Protein AF-A0A392Q6B4-F1 (afdb_monomer)

Secondary structure (DSSP, 8-state):
---EEEEE--------S---HHHHTTS-PPBPPGGGGG-SS--EEEEEEEEE----TT-TT-S-TT--EEEEEEEEESSHHHHHHHHHT-TT--EEEEEEEEESSPPPHHHHHHHTT---TT--EEEEEEE--TT--GGGSTT-SEEEE-GGGG--SSS----SHHHHHH--

Sequence (172 aa):
TLNLLTVHVLRDDDDEDNVHFSKLANVPFPKLPKSILTCRTLVSLDLRGFGVKEFTFPSIGFGFPSLNVLKLNDIVFHEVRDFMLLLAGCPILEDLLAIDIYFHRKEDPLTIQEFKSLSLPKLISAVITECWCSCFPVKALSNLEYLSVDTSMLCEKDHKVHDVRFIWNIMH

pLDDT: mean 74.33, std 19.05, range [36.0, 97.25]

Solvent-accessible surface area (backbone atoms only — not comparable to full-atom values): 9828 Å² total; per-residue (Å²): 130,89,37,70,47,78,50,74,51,82,74,87,81,82,70,97,58,91,74,54,74,80,59,63,77,71,55,86,53,54,67,65,65,71,70,65,44,50,39,57,69,34,29,33,41,37,42,30,44,33,23,45,73,86,78,67,85,85,57,91,65,66,28,24,68,47,19,30,35,43,36,40,30,48,32,37,28,45,33,59,56,46,53,53,52,54,56,69,23,23,67,46,26,29,38,40,38,40,32,45,32,41,51,78,39,80,82,52,75,63,52,49,60,69,41,49,74,40,64,28,83,46,19,32,36,37,37,43,32,65,51,76,64,96,68,74,35,65,54,30,55,73,54,48,81,40,78,46,68,45,70,66,77,55,57,74,90,62,104,61,89,76,52,68,57,64,60,56,66,73,76,107

Radius of gyration: 16.21 Å; Cα contacts (8 Å, |Δi|>4): 310; chains: 1; bounding box: 49×40×40 Å

Mean predicted aligned error: 10.31 Å

Foldseek 3Di:
DAAEDADEDDDPPP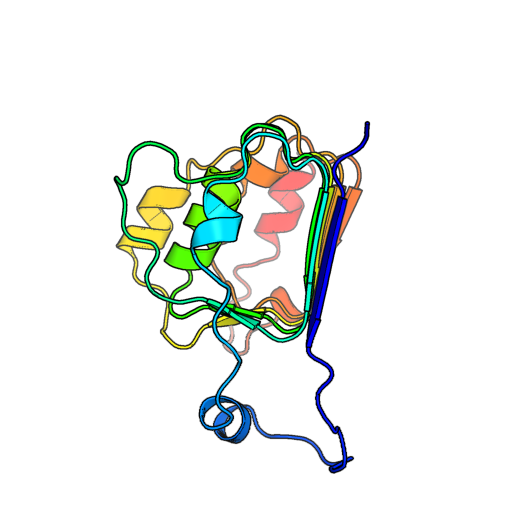DPDDDDPVNVLPPDFAADPQVVQQDARHAEYAYYRHEYEDPDPDDPRGAHANYQYYHYELYEYQAVLRVLSHLLRHQQHAEEHAYQYHYNDDHDVVSLVVCLCPANPNHAEYAHENHPDLRDHLNNLQNYPYYHYDVVSQDPDDDDSPPVVSVVVSVD

Organism: NCBI:txid97028

Structure (mmCIF, N/CA/C/O backbone):
data_AF-A0A392Q6B4-F1
#
_entry.id   AF-A0A392Q6B4-F1
#
loop_
_atom_site.group_PDB
_atom_site.id
_atom_site.type_symbol
_atom_site.label_atom_id
_atom_site.label_alt_id
_atom_site.label_comp_id
_atom_site.label_asym_id
_atom_site.label_entity_id
_atom_site.label_seq_id
_atom_site.pdbx_PDB_ins_code
_atom_site.Cartn_x
_atom_site.Cartn_y
_atom_site.Cartn_z
_atom_site.occupancy
_atom_site.B_iso_or_equiv
_atom_site.auth_seq_id
_atom_site.auth_comp_id
_atom_site.auth_asym_id
_atom_site.auth_atom_id
_atom_site.pdbx_PDB_model_num
ATOM 1 N N . THR A 1 1 ? -21.261 -8.668 7.274 1.00 46.00 1 THR A N 1
ATOM 2 C CA . THR A 1 1 ? -20.567 -9.600 6.365 1.00 46.00 1 THR A CA 1
ATOM 3 C C . THR A 1 1 ? -19.215 -8.998 6.058 1.00 46.00 1 THR A C 1
ATOM 5 O O . THR A 1 1 ? -19.189 -7.871 5.583 1.00 46.00 1 THR A O 1
ATOM 8 N N . LEU A 1 2 ? -18.115 -9.649 6.440 1.00 54.31 2 LEU A N 1
ATOM 9 C CA . LEU A 1 2 ? -16.766 -9.181 6.104 1.00 54.31 2 LEU A CA 1
ATOM 10 C C . LEU A 1 2 ? -16.571 -9.383 4.598 1.00 54.31 2 LEU A C 1
ATOM 12 O O . LEU A 1 2 ? -16.567 -10.518 4.131 1.00 54.31 2 LEU A O 1
ATOM 16 N N . ASN A 1 3 ? -16.490 -8.292 3.837 1.00 78.19 3 ASN A N 1
ATOM 17 C CA . ASN A 1 3 ? -16.226 -8.367 2.403 1.00 78.19 3 ASN A CA 1
ATOM 18 C C . ASN A 1 3 ? -14.712 -8.459 2.208 1.00 78.19 3 ASN A C 1
ATOM 20 O O . ASN A 1 3 ? -14.009 -7.447 2.267 1.00 78.19 3 ASN A O 1
ATOM 24 N N . LEU A 1 4 ? -14.235 -9.687 2.028 1.00 85.06 4 LEU A N 1
ATOM 25 C CA . LEU A 1 4 ? -12.860 -10.022 1.676 1.00 85.06 4 LEU A CA 1
ATOM 26 C C . LEU A 1 4 ? -12.796 -10.294 0.171 1.00 85.06 4 LEU A C 1
ATOM 28 O O . LEU A 1 4 ? -13.630 -11.035 -0.352 1.00 85.06 4 LEU A O 1
ATOM 32 N N . LEU A 1 5 ? -11.804 -9.721 -0.507 1.00 86.56 5 LEU A N 1
ATOM 33 C CA . LEU A 1 5 ? -11.483 -10.049 -1.890 1.00 86.56 5 LEU A CA 1
ATOM 34 C C . LEU A 1 5 ? -10.019 -10.462 -1.980 1.00 86.56 5 LEU A C 1
ATOM 36 O O . LEU A 1 5 ? -9.123 -9.686 -1.658 1.00 86.56 5 LEU A O 1
ATOM 40 N N . THR A 1 6 ? -9.806 -11.671 -2.477 1.00 85.12 6 THR A N 1
ATOM 41 C CA . THR A 1 6 ? -8.485 -12.238 -2.714 1.00 85.12 6 THR A CA 1
ATOM 42 C C . THR A 1 6 ? -8.375 -12.576 -4.191 1.00 85.12 6 THR A C 1
ATOM 44 O O . THR A 1 6 ? -9.205 -13.317 -4.720 1.00 85.12 6 THR A O 1
ATOM 47 N N . VAL A 1 7 ? -7.377 -12.011 -4.865 1.00 81.62 7 VAL A N 1
ATOM 48 C CA . VAL A 1 7 ? -7.117 -12.254 -6.282 1.00 81.62 7 VAL A CA 1
ATOM 49 C C . VAL A 1 7 ? -5.640 -12.578 -6.453 1.00 81.62 7 VAL A C 1
ATOM 51 O O . VAL A 1 7 ? -4.777 -11.721 -6.274 1.00 81.62 7 VAL A O 1
ATOM 54 N N . HIS A 1 8 ? -5.360 -13.820 -6.835 1.00 82.88 8 HIS A N 1
ATOM 55 C CA . HIS A 1 8 ? -4.012 -14.279 -7.142 1.00 82.88 8 HIS A CA 1
ATOM 56 C C . HIS A 1 8 ? -3.934 -14.675 -8.606 1.00 82.88 8 HIS A C 1
ATOM 58 O O . HIS A 1 8 ? -4.757 -15.452 -9.093 1.00 82.88 8 HIS A O 1
ATOM 64 N N . VAL A 1 9 ? -2.922 -14.161 -9.289 1.00 75.94 9 VAL A N 1
ATOM 65 C CA . VAL A 1 9 ? -2.501 -14.683 -10.583 1.00 75.94 9 VAL A CA 1
ATOM 66 C C . VAL A 1 9 ? -1.289 -15.552 -10.308 1.00 75.94 9 VAL A C 1
ATOM 68 O O . VAL A 1 9 ? -0.261 -15.060 -9.849 1.00 75.94 9 VAL A O 1
ATOM 71 N N . LEU A 1 10 ? -1.441 -16.855 -10.534 1.00 64.31 10 LEU A N 1
ATOM 72 C CA . LEU A 1 10 ? -0.323 -17.784 -10.489 1.00 64.31 10 LEU A CA 1
ATOM 73 C C . LEU A 1 10 ? 0.493 -17.583 -11.763 1.00 64.31 10 LEU A C 1
ATOM 75 O O . LEU A 1 10 ? -0.061 -17.594 -12.864 1.00 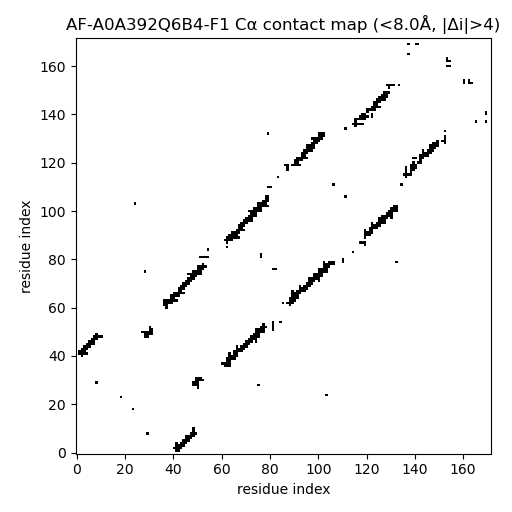64.31 10 LEU A O 1
ATOM 79 N N . ARG A 1 11 ? 1.792 -17.356 -11.601 1.00 59.12 11 ARG A N 1
ATOM 80 C CA . ARG A 1 11 ? 2.742 -17.512 -12.692 1.00 59.12 11 ARG A CA 1
ATOM 81 C C . ARG A 1 11 ? 3.062 -18.995 -12.800 1.00 59.12 11 ARG A C 1
ATOM 83 O O . ARG A 1 11 ? 3.282 -19.648 -11.782 1.00 59.12 11 ARG A O 1
ATOM 90 N N . ASP A 1 12 ? 3.034 -19.519 -14.019 1.00 51.56 12 ASP A N 1
ATOM 91 C CA . ASP A 1 12 ? 3.657 -20.806 -14.311 1.00 51.56 12 ASP A CA 1
ATOM 92 C C . ASP A 1 12 ? 5.171 -20.571 -14.218 1.00 51.56 12 ASP A C 1
ATOM 94 O O . ASP A 1 12 ? 5.819 -20.152 -15.178 1.00 51.56 12 ASP A O 1
ATOM 98 N N . ASP A 1 13 ? 5.702 -20.706 -13.004 1.00 50.97 13 ASP A N 1
ATOM 99 C CA . ASP A 1 13 ? 7.125 -20.578 -12.704 1.00 50.97 13 ASP A CA 1
ATOM 100 C C . ASP A 1 13 ? 7.839 -21.859 -13.164 1.00 50.97 13 ASP A C 1
ATOM 102 O O . ASP A 1 13 ? 8.136 -22.740 -12.362 1.00 50.97 13 ASP A O 1
ATOM 106 N N . ASP A 1 14 ? 8.080 -21.978 -14.472 1.00 44.34 14 ASP A N 1
ATOM 107 C CA . ASP A 1 14 ? 8.899 -23.055 -15.053 1.00 44.34 14 ASP A CA 1
ATOM 108 C C . ASP A 1 14 ? 10.392 -22.687 -15.180 1.00 44.34 14 ASP A C 1
ATOM 110 O O . ASP A 1 14 ? 11.181 -23.511 -15.630 1.00 44.34 14 ASP A O 1
ATOM 114 N N . ASP A 1 15 ? 10.826 -21.499 -14.746 1.00 43.22 15 ASP A N 1
ATOM 115 C CA . ASP A 1 15 ? 12.240 -21.106 -14.812 1.00 43.22 15 ASP A CA 1
ATOM 116 C C . ASP A 1 15 ? 12.790 -20.735 -13.425 1.00 43.22 15 ASP A C 1
ATOM 118 O O . ASP A 1 15 ? 12.775 -19.583 -12.982 1.00 43.22 15 ASP A O 1
ATOM 122 N N . GLU A 1 16 ? 13.323 -21.756 -12.756 1.00 46.31 16 GLU A N 1
ATOM 123 C CA . GLU A 1 16 ? 14.212 -21.684 -11.595 1.00 46.31 16 GLU A CA 1
ATOM 124 C C . GLU A 1 16 ? 15.572 -21.093 -12.015 1.00 46.31 16 GLU A C 1
ATOM 126 O O . GLU A 1 16 ? 16.583 -21.778 -12.024 1.00 46.31 16 GLU A O 1
ATOM 131 N N . ASP A 1 17 ? 15.620 -19.823 -12.425 1.00 41.12 17 ASP A N 1
ATOM 132 C CA . ASP A 1 17 ? 16.890 -19.154 -12.723 1.00 41.12 17 ASP A CA 1
ATOM 133 C C . ASP A 1 17 ? 16.781 -17.635 -12.570 1.00 41.12 17 ASP A C 1
ATOM 135 O O . ASP A 1 17 ? 16.141 -16.959 -13.373 1.00 41.12 17 ASP A O 1
ATOM 139 N N . ASN A 1 18 ? 17.458 -17.105 -11.540 1.00 42.03 18 ASN A N 1
ATOM 140 C CA . ASN A 1 18 ? 17.868 -15.706 -11.332 1.00 42.03 18 ASN A CA 1
ATOM 141 C C . ASN A 1 18 ? 17.451 -14.726 -12.451 1.00 42.03 18 ASN A C 1
ATOM 143 O O . ASN A 1 18 ? 18.252 -14.345 -13.317 1.00 42.03 18 ASN A O 1
ATOM 147 N N . VAL A 1 19 ? 16.191 -14.281 -12.435 1.00 43.50 19 VAL A N 1
ATOM 148 C CA . VAL A 1 19 ? 15.678 -13.375 -13.462 1.00 43.50 19 VAL A CA 1
ATOM 149 C C . VAL A 1 19 ? 16.160 -11.962 -13.153 1.00 43.50 19 VAL A C 1
ATOM 151 O O . VAL A 1 19 ? 15.595 -11.228 -12.350 1.00 43.50 19 VAL A O 1
ATOM 154 N N . HIS A 1 20 ? 17.234 -11.572 -13.834 1.00 45.19 20 HIS A N 1
ATOM 155 C CA . HIS A 1 20 ? 17.712 -10.196 -13.930 1.00 45.19 20 HIS A CA 1
ATOM 156 C C . HIS A 1 20 ? 16.523 -9.236 -14.171 1.00 45.19 20 HIS A C 1
ATOM 158 O O . HIS A 1 20 ? 15.769 -9.432 -15.125 1.00 45.19 20 HIS A O 1
ATOM 164 N N . PHE A 1 21 ? 16.381 -8.181 -13.356 1.00 46.88 21 PHE A N 1
ATOM 165 C CA . PHE A 1 21 ? 15.276 -7.193 -13.361 1.00 46.88 21 PHE A CA 1
ATOM 166 C C . PHE A 1 21 ? 14.838 -6.667 -14.744 1.00 46.88 21 PHE A C 1
ATOM 168 O O . PHE A 1 21 ? 13.696 -6.257 -14.936 1.00 46.88 21 PHE A O 1
ATOM 175 N N . SER A 1 22 ? 15.724 -6.703 -15.740 1.00 43.16 22 SER A N 1
ATOM 176 C CA . SER A 1 22 ? 15.439 -6.308 -17.122 1.00 43.16 22 SER A CA 1
ATOM 177 C C . SER A 1 22 ? 14.569 -7.300 -17.909 1.00 43.16 22 SER A C 1
ATOM 179 O O . SER A 1 22 ? 13.993 -6.909 -18.924 1.00 43.16 22 SER A O 1
ATOM 181 N N . LYS A 1 23 ? 14.446 -8.563 -17.473 1.00 42.47 23 LYS A N 1
ATOM 182 C CA . LYS A 1 23 ? 13.583 -9.576 -18.109 1.00 42.47 23 LYS A CA 1
ATOM 183 C C . LYS A 1 23 ? 12.131 -9.507 -17.622 1.00 42.47 23 LYS A C 1
ATOM 185 O O . LYS A 1 23 ? 11.231 -9.636 -18.449 1.00 42.47 23 LYS A O 1
ATOM 190 N N . LEU A 1 24 ? 11.889 -9.216 -16.339 1.00 49.19 24 LEU A N 1
ATOM 191 C CA . LEU A 1 24 ? 10.530 -9.051 -15.790 1.00 49.19 24 L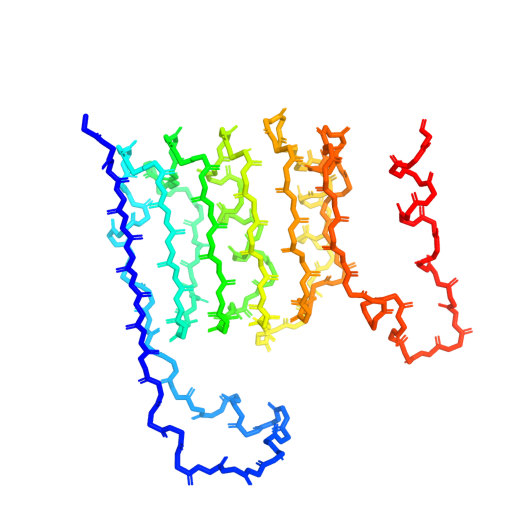EU A CA 1
ATOM 192 C C . LEU A 1 24 ? 9.791 -7.848 -16.394 1.00 49.19 24 LEU A C 1
ATOM 194 O O . LEU A 1 24 ? 8.573 -7.887 -16.541 1.00 49.19 24 LEU A O 1
ATOM 198 N N . ALA A 1 25 ? 10.521 -6.817 -16.833 1.00 47.69 25 ALA A N 1
ATOM 199 C CA . ALA A 1 25 ? 9.947 -5.654 -17.510 1.00 47.69 25 ALA A CA 1
ATOM 200 C C . ALA A 1 25 ? 9.230 -5.989 -18.838 1.00 47.69 25 ALA A C 1
ATOM 202 O O . ALA A 1 25 ? 8.438 -5.176 -19.312 1.00 47.69 25 ALA A O 1
ATOM 203 N N . ASN A 1 26 ? 9.492 -7.165 -19.426 1.00 48.75 26 ASN A N 1
ATOM 204 C CA . ASN A 1 26 ? 8.885 -7.617 -20.681 1.00 48.75 26 ASN A CA 1
ATOM 205 C C . ASN A 1 26 ? 7.812 -8.703 -20.500 1.00 48.75 26 ASN A C 1
ATOM 207 O O . ASN A 1 26 ? 7.174 -9.076 -21.485 1.00 48.75 26 ASN A O 1
ATOM 211 N N . VAL A 1 27 ? 7.590 -9.208 -19.281 1.00 56.84 27 VAL A N 1
ATOM 212 C CA . VAL A 1 27 ? 6.503 -10.159 -19.015 1.00 56.84 27 VAL A CA 1
ATOM 213 C C . VAL A 1 27 ? 5.225 -9.351 -18.778 1.00 56.84 27 VAL A C 1
ATOM 215 O O . VAL A 1 27 ? 5.173 -8.569 -17.827 1.00 56.84 27 VAL A O 1
ATOM 218 N N . PRO A 1 28 ? 4.188 -9.480 -19.625 1.00 64.94 28 PRO A N 1
ATOM 219 C CA . PRO A 1 28 ? 2.966 -8.713 -19.455 1.00 64.94 28 PRO A CA 1
ATOM 220 C C . PRO A 1 28 ? 2.234 -9.190 -18.200 1.00 64.94 28 PRO A C 1
ATOM 222 O O . PRO A 1 28 ? 1.588 -10.235 -18.202 1.00 64.94 28 PRO A O 1
ATOM 225 N N . PHE A 1 29 ? 2.316 -8.408 -17.125 1.00 71.62 29 PHE A N 1
ATOM 226 C CA . PHE A 1 29 ? 1.474 -8.628 -15.959 1.00 71.62 29 PHE A CA 1
ATOM 227 C C . PHE A 1 29 ? 0.005 -8.368 -16.325 1.00 71.62 29 PHE A C 1
ATOM 229 O O . PHE A 1 29 ? -0.296 -7.388 -17.027 1.00 71.62 29 PHE A O 1
ATOM 236 N N . PRO A 1 30 ? -0.936 -9.196 -15.841 1.00 81.75 30 PRO A N 1
ATOM 237 C CA . PRO A 1 30 ? -2.349 -8.901 -15.993 1.00 81.75 30 PRO A CA 1
ATOM 238 C C . PRO A 1 30 ? -2.666 -7.576 -15.306 1.00 81.75 30 PRO A C 1
ATOM 240 O O . PRO A 1 30 ? -2.167 -7.268 -14.223 1.00 81.75 30 PRO A O 1
ATOM 243 N N . LYS A 1 31 ? -3.500 -6.766 -15.956 1.00 82.75 31 LYS A N 1
ATOM 244 C CA . LYS A 1 31 ? -3.899 -5.469 -15.413 1.00 82.75 31 LYS A CA 1
ATOM 245 C C . LYS A 1 31 ? -4.941 -5.666 -14.326 1.00 82.75 31 LYS A C 1
ATOM 247 O O . LYS A 1 31 ? -5.938 -6.350 -14.559 1.00 82.75 31 LYS A O 1
ATOM 252 N N . LEU A 1 32 ? -4.754 -5.000 -13.190 1.00 80.75 32 LEU A N 1
ATOM 253 C CA . LEU A 1 32 ? -5.783 -4.946 -12.157 1.00 80.75 32 LEU A CA 1
ATOM 254 C C . LEU A 1 32 ? -7.070 -4.316 -12.735 1.00 80.75 32 LEU A C 1
ATOM 256 O O . LEU A 1 32 ? -7.019 -3.199 -13.268 1.00 80.75 32 LEU A O 1
ATOM 260 N N . PRO A 1 33 ? -8.234 -4.988 -12.649 1.00 79.00 33 PRO A N 1
ATOM 261 C CA . PRO A 1 33 ? -9.489 -4.416 -13.118 1.00 79.00 33 PRO A CA 1
ATOM 262 C C . PRO A 1 33 ? -9.831 -3.126 -12.368 1.00 79.00 33 PRO A C 1
ATOM 264 O O . PRO A 1 33 ? -9.995 -3.127 -11.147 1.00 79.00 33 PRO A O 1
ATOM 267 N N . LYS A 1 34 ? -10.013 -2.022 -13.107 1.00 77.81 34 LYS A N 1
ATOM 268 C CA . LYS A 1 34 ? -10.298 -0.709 -12.502 1.00 77.81 34 LYS A CA 1
ATOM 269 C C . LYS A 1 34 ? -11.597 -0.692 -11.678 1.00 77.81 34 LYS A C 1
ATOM 271 O O . LYS A 1 34 ? -11.733 0.122 -10.774 1.00 77.81 34 LYS A O 1
ATOM 276 N N . SER A 1 35 ? -12.537 -1.599 -11.955 1.00 77.81 35 SER A N 1
ATOM 277 C CA . SER A 1 35 ? -13.800 -1.724 -11.217 1.00 77.81 35 SER A CA 1
ATOM 278 C C . SER A 1 35 ? -13.606 -2.073 -9.739 1.00 77.81 35 SER A C 1
ATOM 280 O O . SER A 1 35 ? -14.380 -1.600 -8.907 1.00 77.81 35 SER A O 1
ATOM 282 N N . ILE A 1 36 ? -12.557 -2.831 -9.388 1.00 78.75 36 ILE A N 1
ATOM 283 C CA . ILE A 1 36 ? -12.259 -3.201 -7.994 1.00 78.75 36 ILE A CA 1
ATOM 284 C C . ILE A 1 36 ? -12.028 -1.941 -7.149 1.00 78.75 36 ILE A C 1
ATOM 286 O O . ILE A 1 36 ? -12.511 -1.856 -6.025 1.00 78.75 36 ILE A O 1
ATOM 290 N N . LEU A 1 37 ? -11.404 -0.919 -7.740 1.00 77.31 37 LEU A N 1
ATOM 291 C CA . LEU A 1 37 ? -11.029 0.355 -7.112 1.00 77.31 37 LEU A CA 1
ATOM 292 C C . LEU A 1 37 ? -12.219 1.266 -6.768 1.00 77.31 37 LEU A C 1
ATOM 294 O O . LEU A 1 37 ? -12.023 2.366 -6.255 1.00 77.31 37 LEU A O 1
ATOM 298 N N . THR A 1 38 ? -13.441 0.843 -7.099 1.00 79.25 38 THR A N 1
ATOM 299 C CA . THR A 1 38 ? -14.689 1.552 -6.769 1.00 79.25 38 THR A CA 1
ATOM 300 C C . THR A 1 38 ? -15.489 0.849 -5.669 1.00 79.25 38 THR A C 1
ATOM 302 O O . THR A 1 38 ? -16.557 1.322 -5.268 1.00 79.25 38 THR A O 1
ATOM 305 N N . CYS A 1 39 ? -14.993 -0.289 -5.168 1.00 83.88 39 CYS A N 1
ATOM 306 C CA . CYS A 1 39 ? -15.676 -1.076 -4.155 1.00 83.88 39 CYS A CA 1
ATOM 307 C C . CYS A 1 39 ? -15.603 -0.387 -2.787 1.00 83.88 39 CYS A C 1
ATOM 309 O O . CYS A 1 39 ? -14.570 -0.375 -2.119 1.00 83.88 39 CYS A O 1
ATOM 311 N N . ARG A 1 40 ? -16.735 0.166 -2.343 1.00 86.94 40 ARG A N 1
ATOM 312 C CA . ARG A 1 40 ? -16.814 0.923 -1.085 1.00 86.94 40 ARG A CA 1
ATOM 313 C C . ARG A 1 40 ? -16.982 0.072 0.160 1.00 86.94 40 ARG A C 1
ATOM 315 O O . ARG A 1 40 ? -16.777 0.580 1.249 1.00 86.94 40 ARG A O 1
ATOM 322 N N . THR A 1 41 ? -17.392 -1.180 0.008 1.00 90.44 41 THR A N 1
ATOM 323 C CA . THR A 1 41 ? -17.705 -2.068 1.132 1.00 90.44 41 THR A CA 1
ATOM 324 C C . THR A 1 41 ? -16.596 -3.071 1.412 1.00 90.44 41 THR A C 1
ATOM 326 O O . THR A 1 41 ? -16.758 -3.891 2.315 1.00 90.44 41 THR A O 1
ATOM 329 N N . LEU A 1 42 ? -15.522 -3.058 0.616 1.00 92.25 42 LEU A N 1
ATOM 330 C CA . LEU A 1 42 ? -14.399 -3.972 0.757 1.00 92.25 42 LEU A CA 1
ATOM 331 C C . LEU A 1 42 ? -13.625 -3.645 2.032 1.00 92.25 42 LEU A C 1
ATOM 333 O O . LEU A 1 42 ? -13.265 -2.490 2.242 1.00 92.25 42 LEU A O 1
ATOM 337 N N . VAL A 1 43 ? -13.395 -4.662 2.861 1.00 95.00 43 VAL A N 1
ATOM 338 C CA . VAL A 1 43 ? -12.710 -4.527 4.156 1.00 95.00 43 VAL A CA 1
ATOM 339 C C . VAL A 1 43 ? -11.278 -5.040 4.066 1.00 95.00 43 VAL A C 1
ATOM 341 O O . VAL A 1 43 ? -10.368 -4.422 4.606 1.00 95.00 43 VAL A O 1
ATOM 344 N N . SER A 1 44 ? -11.059 -6.113 3.306 1.00 95.19 44 SER A N 1
ATOM 345 C CA . SER A 1 44 ? -9.728 -6.670 3.087 1.00 95.19 44 SER A CA 1
ATOM 346 C C . SER A 1 44 ? -9.501 -7.004 1.615 1.00 95.19 44 SER A C 1
ATOM 348 O O . SER A 1 44 ? -10.388 -7.553 0.952 1.00 95.19 44 SER A O 1
ATOM 350 N N . LEU A 1 45 ? -8.321 -6.637 1.116 1.00 93.69 45 LEU A N 1
ATOM 351 C CA . LEU A 1 45 ? -7.886 -6.809 -0.264 1.00 93.69 45 LEU A CA 1
ATOM 352 C C . LEU A 1 45 ? -6.525 -7.498 -0.271 1.00 93.69 45 LEU A C 1
ATOM 354 O O . LEU A 1 45 ? -5.571 -6.979 0.304 1.00 93.69 45 LEU A O 1
ATOM 358 N N . ASP A 1 46 ? -6.452 -8.637 -0.948 1.00 94.25 46 ASP A N 1
ATOM 359 C CA . ASP A 1 46 ? -5.222 -9.392 -1.171 1.00 94.25 46 ASP A CA 1
ATOM 360 C C . ASP A 1 46 ? -4.997 -9.546 -2.678 1.00 94.25 46 ASP A C 1
ATOM 362 O O . ASP A 1 46 ? -5.821 -10.147 -3.376 1.00 94.25 46 ASP A O 1
ATOM 366 N N . LEU A 1 47 ? -3.932 -8.925 -3.184 1.00 90.88 47 LEU A N 1
ATOM 367 C CA . LEU A 1 47 ? -3.562 -8.919 -4.594 1.00 90.88 47 LEU A CA 1
ATOM 368 C C . LEU A 1 47 ? -2.179 -9.527 -4.783 1.00 90.88 47 LEU A C 1
ATOM 370 O O . LEU A 1 47 ? -1.215 -9.099 -4.143 1.00 90.88 47 LEU A O 1
ATOM 374 N N . ARG A 1 48 ? -2.077 -10.454 -5.743 1.00 91.25 48 ARG A N 1
ATOM 375 C CA . ARG A 1 48 ? -0.800 -11.046 -6.146 1.00 91.25 48 ARG A CA 1
ATOM 376 C C . ARG A 1 48 ? -0.615 -11.151 -7.654 1.00 91.25 48 ARG A C 1
ATOM 378 O O . ARG A 1 48 ? -1.510 -11.667 -8.326 1.00 91.25 48 ARG A O 1
ATOM 385 N N . GLY A 1 49 ? 0.546 -10.724 -8.152 1.00 88.00 49 GLY A N 1
ATOM 386 C CA . GLY A 1 49 ? 0.956 -10.933 -9.546 1.00 88.00 49 GLY A CA 1
ATOM 387 C C . GLY A 1 49 ? 0.271 -9.998 -10.547 1.00 88.00 49 GLY A C 1
ATOM 388 O O . GLY A 1 49 ? -0.099 -10.425 -11.642 1.00 88.00 49 GLY A O 1
ATOM 389 N N . PHE A 1 50 ? 0.052 -8.729 -10.184 1.00 85.38 50 PHE A N 1
ATOM 390 C CA . PHE A 1 50 ? -0.667 -7.758 -11.020 1.00 85.38 50 PHE A CA 1
ATOM 391 C C . PHE A 1 50 ? 0.185 -6.562 -11.437 1.00 85.38 50 PHE A C 1
ATOM 393 O O . PHE A 1 50 ? 0.993 -6.033 -10.678 1.00 85.38 50 PHE A O 1
ATOM 400 N N . GLY A 1 51 ? -0.099 -6.071 -12.642 1.00 85.00 51 GLY A N 1
ATOM 401 C CA . GLY A 1 51 ? 0.360 -4.784 -13.137 1.00 85.00 51 GLY A CA 1
ATOM 402 C C . GLY A 1 51 ? -0.689 -3.710 -12.864 1.00 85.00 51 GLY A C 1
ATOM 403 O O . GLY A 1 51 ? -1.878 -3.884 -13.159 1.00 85.00 51 GLY A O 1
ATOM 404 N N . VAL A 1 52 ? -0.251 -2.574 -12.339 1.00 79.06 52 VAL A N 1
ATOM 405 C CA . VAL A 1 52 ? -1.101 -1.438 -11.995 1.00 79.06 52 VAL A CA 1
ATOM 406 C C . VAL A 1 52 ? -0.635 -0.206 -12.768 1.00 79.06 52 VAL A C 1
ATOM 408 O O . VAL A 1 52 ? 0.526 0.191 -12.714 1.00 79.06 52 VAL A O 1
ATOM 411 N N . LYS A 1 53 ? -1.550 0.383 -13.542 1.00 73.81 53 LYS A N 1
ATOM 412 C CA . LYS A 1 53 ? -1.279 1.486 -14.471 1.00 73.81 53 LYS A CA 1
ATOM 413 C C . LYS A 1 53 ? -2.436 2.485 -14.458 1.00 73.81 53 LYS A C 1
ATOM 415 O O . LYS A 1 53 ? -3.595 2.068 -14.428 1.00 73.81 53 LYS A O 1
ATOM 420 N N . GLU A 1 54 ? -2.108 3.765 -14.657 1.00 64.44 54 GLU A N 1
ATOM 421 C CA . GLU A 1 54 ? -3.058 4.859 -14.921 1.00 64.44 54 GLU A CA 1
ATOM 422 C C . GLU A 1 54 ? -4.049 5.104 -13.769 1.00 64.44 54 GLU A C 1
ATOM 424 O O . GLU A 1 54 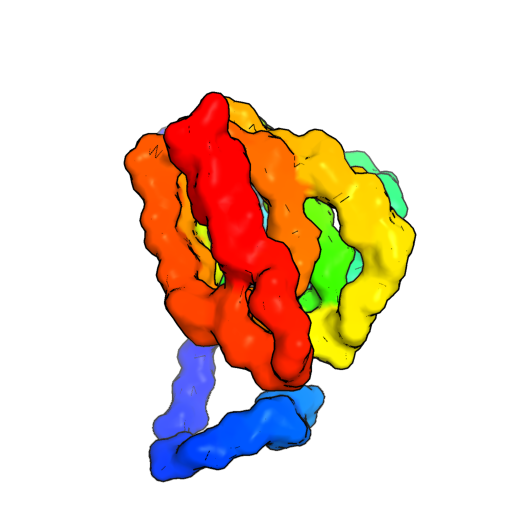? -5.270 5.112 -13.990 1.00 64.44 54 GLU A O 1
ATOM 429 N N . PHE A 1 55 ? -3.562 5.357 -12.550 1.00 65.62 55 PHE A N 1
ATOM 430 C CA . PHE A 1 55 ? -4.404 6.056 -11.581 1.00 65.62 55 PHE A CA 1
ATOM 431 C C . PHE A 1 55 ? -4.421 7.550 -11.911 1.00 65.62 55 PHE A C 1
ATOM 433 O O . PHE A 1 55 ? -3.483 8.292 -11.640 1.00 65.62 55 PHE A O 1
ATOM 440 N N . THR A 1 56 ? -5.512 8.020 -12.508 1.00 53.75 56 THR A N 1
ATOM 441 C CA . THR A 1 56 ? -5.751 9.451 -12.733 1.00 53.75 56 THR A CA 1
ATOM 442 C C . THR A 1 56 ? -6.827 9.962 -11.779 1.00 53.75 56 THR A C 1
ATOM 444 O O . THR A 1 56 ? -7.992 9.572 -11.888 1.00 53.75 56 THR A O 1
ATOM 447 N N . PHE A 1 57 ? -6.457 10.866 -10.866 1.00 48.25 57 PHE A N 1
ATOM 448 C CA . PHE A 1 57 ? -7.418 11.729 -10.168 1.00 48.25 57 PHE A CA 1
ATOM 449 C C . PHE A 1 57 ? -8.034 12.753 -11.149 1.00 48.25 57 PHE A C 1
ATOM 451 O O . PHE A 1 57 ? -7.337 13.172 -12.074 1.00 48.25 57 PHE A O 1
ATOM 458 N N . PRO A 1 58 ? -9.293 13.212 -10.964 1.00 50.50 58 PRO A N 1
ATOM 459 C CA . PRO A 1 58 ? -10.258 12.861 -9.930 1.00 50.50 58 PRO A CA 1
ATOM 460 C C . PRO A 1 58 ? -11.488 12.189 -10.566 1.00 50.50 58 PRO A C 1
ATOM 462 O O . PRO A 1 58 ? -12.433 12.861 -10.976 1.00 50.50 58 PRO A O 1
ATOM 465 N N . SER A 1 59 ? -11.525 10.860 -10.644 1.00 44.84 59 SER A N 1
ATOM 466 C CA . SER A 1 59 ? -12.827 10.206 -10.816 1.00 44.84 59 SER A CA 1
ATOM 467 C C . SER A 1 59 ? -13.470 10.076 -9.441 1.00 44.84 59 SER A C 1
ATOM 469 O O . SER A 1 59 ? -12.987 9.348 -8.577 1.00 44.84 59 SER A O 1
ATOM 471 N N . ILE A 1 60 ? -14.538 10.844 -9.225 1.00 46.69 60 ILE A N 1
ATOM 472 C CA . ILE A 1 60 ? -15.456 10.714 -8.090 1.00 46.69 60 ILE A CA 1
ATOM 473 C C . ILE A 1 60 ? -15.689 9.223 -7.791 1.00 46.69 60 ILE A C 1
ATOM 475 O O . ILE A 1 60 ? -16.161 8.482 -8.648 1.00 46.69 60 ILE A O 1
ATOM 479 N N . GLY A 1 61 ? -15.353 8.784 -6.573 1.00 57.62 61 GLY A N 1
ATOM 480 C CA . GLY A 1 61 ? -15.556 7.400 -6.125 1.00 57.62 61 GLY A CA 1
ATOM 481 C C . GLY A 1 61 ? -14.358 6.455 -6.234 1.00 57.62 61 GLY A C 1
ATOM 482 O O . GLY A 1 61 ? -14.549 5.260 -6.035 1.00 57.62 61 GLY A O 1
ATOM 483 N N . PHE A 1 62 ? -13.160 6.972 -6.505 1.00 69.25 62 PHE A N 1
ATOM 484 C CA . PHE A 1 62 ? -11.907 6.225 -6.398 1.00 69.25 62 PHE A CA 1
ATOM 485 C C . PHE A 1 62 ? -11.519 5.936 -4.935 1.00 69.25 62 PHE A C 1
ATOM 487 O O . PHE A 1 62 ? -11.595 6.831 -4.091 1.00 69.25 62 PHE A O 1
ATOM 494 N N . GLY A 1 63 ? -11.072 4.710 -4.657 1.00 79.69 63 GLY A N 1
ATOM 495 C CA . GLY A 1 63 ? -10.505 4.298 -3.372 1.00 79.69 63 GLY A CA 1
ATOM 496 C C . GLY A 1 63 ? -11.343 3.256 -2.633 1.00 79.69 63 GLY A C 1
ATOM 497 O O . GLY A 1 63 ? -12.437 2.876 -3.052 1.00 79.69 63 GLY A O 1
ATOM 498 N N . PHE A 1 64 ? -10.821 2.814 -1.494 1.00 89.69 64 PHE A N 1
ATOM 499 C CA . PHE A 1 64 ? -11.412 1.793 -0.645 1.00 89.69 64 PHE A CA 1
ATOM 500 C C . PHE A 1 64 ? -11.714 2.361 0.753 1.00 89.69 64 PHE A C 1
ATOM 502 O O . PHE A 1 64 ? -10.973 2.131 1.710 1.00 89.69 64 PHE A O 1
ATOM 509 N N . PRO A 1 65 ? -12.815 3.120 0.911 1.00 90.38 65 PRO A N 1
ATOM 510 C CA . PRO A 1 65 ? -13.119 3.839 2.151 1.00 90.38 65 PRO A CA 1
ATOM 511 C C . PRO A 1 65 ? -13.362 2.936 3.368 1.00 90.38 65 PRO A C 1
ATOM 513 O O . PRO A 1 65 ? -13.307 3.426 4.493 1.00 90.38 65 PRO A O 1
ATOM 516 N N . SER A 1 66 ? -13.658 1.650 3.160 1.00 92.44 66 SER A N 1
ATOM 517 C CA . SER A 1 66 ? -13.862 0.665 4.230 1.00 92.44 66 SER A CA 1
ATOM 518 C C . SER A 1 66 ? -12.711 -0.331 4.387 1.00 92.44 66 SER A C 1
ATOM 520 O O . SER A 1 66 ? -12.826 -1.235 5.211 1.00 92.44 66 SER A O 1
ATOM 522 N N . LEU A 1 67 ? -11.622 -0.177 3.628 1.00 94.88 67 LEU A N 1
ATOM 523 C CA . LEU A 1 67 ? -10.516 -1.127 3.644 1.00 94.88 67 LEU A CA 1
ATOM 524 C C . LEU A 1 67 ? -9.608 -0.877 4.837 1.00 94.88 67 LEU A C 1
ATOM 526 O O . LEU A 1 67 ? -9.013 0.195 4.943 1.00 94.88 67 LEU A O 1
ATOM 530 N N . ASN A 1 68 ? -9.491 -1.882 5.699 1.00 96.00 68 ASN A N 1
ATOM 531 C CA . ASN A 1 68 ? -8.576 -1.865 6.830 1.00 96.00 68 ASN A CA 1
ATOM 532 C C . ASN A 1 68 ? -7.377 -2.807 6.644 1.00 96.00 68 ASN A C 1
ATOM 534 O O . ASN A 1 68 ? -6.355 -2.586 7.279 1.00 96.00 68 ASN A O 1
ATOM 538 N N . VAL A 1 69 ? -7.442 -3.782 5.730 1.00 97.12 69 VAL A N 1
ATOM 539 C CA . VAL A 1 69 ? -6.307 -4.666 5.415 1.00 97.12 69 VAL A CA 1
ATOM 540 C C . VAL A 1 69 ? -5.985 -4.616 3.924 1.00 97.12 69 VAL A C 1
ATOM 542 O O . VAL A 1 69 ? -6.830 -4.959 3.093 1.00 97.12 69 VAL A O 1
ATOM 545 N N . LEU A 1 70 ? -4.744 -4.264 3.589 1.00 96.25 70 LEU A N 1
ATOM 546 C CA . LEU A 1 70 ? -4.222 -4.270 2.222 1.00 96.25 70 LEU A CA 1
ATOM 547 C C . LEU A 1 70 ? -2.985 -5.163 2.136 1.00 96.25 70 LEU A C 1
ATOM 549 O O . LEU A 1 70 ? -1.977 -4.900 2.789 1.00 96.25 70 LEU A O 1
ATOM 553 N N . LYS A 1 71 ? -3.056 -6.194 1.294 1.00 96.06 71 LYS A N 1
ATOM 554 C CA . LYS A 1 71 ? -1.940 -7.088 0.993 1.00 96.06 71 LYS A CA 1
ATOM 555 C C . LYS A 1 71 ? -1.605 -7.030 -0.489 1.00 96.06 71 LYS A C 1
ATOM 557 O O . LYS A 1 71 ? -2.471 -7.234 -1.338 1.00 96.06 71 LYS A O 1
ATOM 562 N N . LEU A 1 72 ? -0.346 -6.736 -0.773 1.00 94.19 72 LEU A N 1
ATOM 563 C CA . LEU A 1 72 ? 0.231 -6.611 -2.100 1.00 94.19 72 LEU A CA 1
ATOM 564 C C . LEU A 1 72 ? 1.473 -7.501 -2.158 1.00 94.19 72 LEU A C 1
ATOM 566 O O . LEU A 1 72 ? 2.365 -7.367 -1.320 1.00 94.19 72 LEU A O 1
ATOM 570 N N . ASN A 1 73 ? 1.518 -8.403 -3.133 1.00 92.56 73 ASN A N 1
ATOM 571 C CA . ASN A 1 73 ? 2.651 -9.291 -3.377 1.00 92.56 73 ASN A CA 1
ATOM 572 C C . ASN A 1 73 ? 2.938 -9.381 -4.886 1.00 92.56 73 ASN A C 1
ATOM 574 O O . ASN A 1 73 ? 2.006 -9.590 -5.660 1.00 92.56 73 ASN A O 1
ATOM 578 N N . ASP A 1 74 ? 4.190 -9.224 -5.314 1.00 89.50 74 ASP A N 1
ATOM 579 C CA . ASP A 1 74 ? 4.580 -9.256 -6.738 1.00 89.50 74 ASP A CA 1
ATOM 580 C C . ASP A 1 74 ? 3.710 -8.302 -7.579 1.00 89.50 74 ASP A C 1
ATOM 582 O O . ASP A 1 74 ? 2.968 -8.697 -8.488 1.00 89.50 74 ASP A O 1
ATOM 586 N N . ILE A 1 75 ? 3.713 -7.024 -7.188 1.00 88.06 75 ILE A N 1
ATOM 587 C CA . ILE A 1 75 ? 2.918 -5.979 -7.840 1.00 88.06 75 ILE A CA 1
ATOM 588 C C . ILE A 1 75 ? 3.842 -5.013 -8.564 1.00 88.06 75 ILE A C 1
ATOM 590 O O . ILE A 1 75 ? 4.771 -4.453 -7.983 1.00 88.06 75 ILE A O 1
ATOM 594 N N . VAL A 1 76 ? 3.528 -4.749 -9.831 1.00 88.25 76 VAL A N 1
ATOM 595 C CA . VAL A 1 76 ? 4.265 -3.782 -10.647 1.00 88.25 76 VAL A CA 1
ATOM 596 C C . VAL A 1 76 ? 3.418 -2.548 -10.885 1.00 88.25 76 VAL A C 1
ATOM 598 O O . VAL A 1 76 ? 2.441 -2.580 -11.634 1.00 88.25 76 VAL A O 1
ATOM 601 N N . PHE A 1 77 ? 3.815 -1.438 -10.280 1.00 86.75 77 PHE A N 1
ATOM 602 C CA . PHE A 1 77 ? 3.236 -0.129 -10.541 1.00 86.75 77 PHE A CA 1
ATOM 603 C C . PHE A 1 77 ? 3.934 0.546 -11.725 1.00 86.75 77 PHE A C 1
ATOM 605 O O . PHE A 1 77 ? 5.127 0.357 -11.984 1.00 86.75 77 PHE A O 1
ATOM 612 N N . HIS A 1 78 ? 3.196 1.367 -12.469 1.00 84.69 78 HIS A N 1
ATOM 613 C CA . HIS A 1 78 ? 3.801 2.159 -13.532 1.00 84.69 78 HIS A CA 1
ATOM 614 C C . HIS A 1 78 ? 4.708 3.253 -12.953 1.00 84.69 78 HIS A C 1
ATOM 616 O O . HIS A 1 78 ? 5.843 3.407 -13.407 1.00 84.69 78 HIS A O 1
ATOM 622 N N . GLU A 1 79 ? 4.228 3.962 -11.930 1.00 84.38 79 GLU A N 1
ATOM 623 C CA . GLU A 1 79 ? 4.941 5.028 -11.217 1.00 84.38 79 GLU A CA 1
ATOM 624 C C . GLU A 1 79 ? 4.757 4.888 -9.698 1.00 84.38 79 GLU A C 1
ATOM 626 O O . GLU A 1 79 ? 3.743 4.365 -9.240 1.00 84.38 79 GLU A O 1
ATOM 631 N N . VAL A 1 80 ? 5.687 5.416 -8.889 1.00 84.38 80 VAL A N 1
ATOM 632 C CA . VAL A 1 80 ? 5.510 5.471 -7.418 1.00 84.38 80 VAL A CA 1
ATOM 633 C C . VAL A 1 80 ? 4.232 6.214 -7.033 1.00 84.38 80 VAL A C 1
ATOM 635 O O . VAL A 1 80 ? 3.553 5.852 -6.071 1.00 84.38 80 VAL A O 1
ATOM 638 N N . ARG A 1 81 ? 3.840 7.195 -7.847 1.00 85.12 81 ARG A N 1
ATOM 639 C CA . ARG A 1 81 ? 2.576 7.909 -7.703 1.00 85.12 81 ARG A CA 1
ATOM 640 C C . ARG A 1 81 ? 1.379 6.968 -7.648 1.00 85.12 81 ARG A C 1
ATOM 642 O O . ARG A 1 81 ? 0.508 7.154 -6.808 1.00 85.12 81 ARG A O 1
ATOM 649 N N . ASP A 1 82 ? 1.345 5.945 -8.497 1.00 85.75 82 ASP A N 1
ATOM 650 C CA . ASP A 1 82 ? 0.237 4.995 -8.545 1.00 85.75 82 ASP A CA 1
ATOM 651 C C . ASP A 1 82 ? 0.067 4.253 -7.206 1.00 85.75 82 ASP A C 1
ATOM 653 O O . ASP A 1 82 ? -1.051 4.089 -6.713 1.00 85.75 82 ASP A O 1
ATOM 657 N N . PHE A 1 83 ? 1.180 3.864 -6.581 1.00 87.88 83 PHE A N 1
ATOM 658 C CA . PHE A 1 83 ? 1.185 3.232 -5.263 1.00 87.88 83 PHE A CA 1
ATOM 659 C C . PHE A 1 83 ? 0.734 4.198 -4.159 1.00 87.88 83 PHE A C 1
ATOM 661 O O . PHE A 1 83 ? -0.117 3.851 -3.340 1.00 87.88 83 PHE A O 1
ATOM 668 N N . MET A 1 84 ? 1.220 5.441 -4.175 1.00 87.75 84 MET A N 1
ATOM 669 C CA . MET A 1 84 ? 0.816 6.447 -3.186 1.00 87.75 84 MET A CA 1
ATOM 670 C C . MET A 1 84 ? -0.672 6.796 -3.278 1.00 87.75 84 MET A C 1
ATOM 672 O O . MET A 1 84 ? -1.340 6.956 -2.256 1.00 87.75 84 MET A O 1
ATOM 676 N N . LEU A 1 85 ? -1.221 6.863 -4.493 1.00 86.88 85 LEU A N 1
ATOM 677 C CA . LEU A 1 85 ? -2.647 7.096 -4.712 1.00 86.88 85 LEU A CA 1
ATOM 678 C C . LEU A 1 85 ? -3.507 5.937 -4.201 1.00 86.88 85 LEU A C 1
ATOM 680 O O . LEU A 1 85 ? -4.577 6.180 -3.638 1.00 86.88 85 LEU A O 1
ATOM 684 N N . LEU A 1 86 ? -3.044 4.693 -4.354 1.00 89.12 86 LEU A N 1
ATOM 685 C CA . LEU A 1 86 ? -3.708 3.526 -3.775 1.00 89.12 86 LEU A CA 1
ATOM 686 C C . LEU A 1 86 ? -3.780 3.636 -2.244 1.00 89.12 86 LEU A C 1
ATOM 688 O O . LEU A 1 86 ? -4.860 3.472 -1.675 1.00 89.12 86 LEU A O 1
ATOM 692 N N . LEU A 1 87 ? -2.664 3.974 -1.589 1.00 90.56 87 LEU A N 1
ATOM 693 C CA . LEU A 1 87 ? -2.618 4.158 -0.134 1.00 90.56 87 LEU A CA 1
ATOM 694 C C . LEU A 1 87 ? -3.513 5.317 0.326 1.00 90.56 87 LEU A C 1
ATOM 696 O O . LEU A 1 87 ? -4.292 5.160 1.263 1.00 90.56 87 LEU A O 1
ATOM 700 N N . ALA A 1 88 ? -3.475 6.455 -0.372 1.00 89.00 88 ALA A N 1
ATOM 701 C CA . ALA A 1 88 ? -4.330 7.607 -0.082 1.00 89.00 88 ALA A CA 1
ATOM 702 C C . ALA A 1 88 ? -5.831 7.292 -0.226 1.00 89.00 88 ALA A C 1
ATOM 704 O O . ALA A 1 88 ? -6.666 7.903 0.442 1.00 89.00 88 ALA A O 1
ATOM 705 N N . GLY A 1 89 ? -6.179 6.317 -1.069 1.00 89.06 89 GLY A N 1
ATOM 706 C CA . GLY A 1 89 ? -7.536 5.801 -1.218 1.00 89.06 89 GLY A CA 1
ATOM 707 C C . GLY A 1 89 ? -8.021 4.919 -0.060 1.00 89.06 89 GLY A C 1
ATOM 708 O O . GLY A 1 89 ? -9.195 4.554 -0.064 1.00 89.06 89 GLY A O 1
ATOM 709 N N . CYS A 1 90 ? -7.169 4.584 0.916 1.00 92.38 90 CYS A N 1
ATOM 710 C CA . CYS A 1 90 ? -7.466 3.677 2.032 1.00 92.38 90 CYS A CA 1
ATOM 711 C C . CYS A 1 90 ? -7.397 4.418 3.389 1.00 92.38 90 CYS A C 1
ATOM 713 O O . CYS A 1 90 ? -6.504 4.167 4.197 1.00 92.38 90 CYS A O 1
ATOM 715 N N . PRO A 1 91 ? -8.326 5.349 3.684 1.00 91.88 91 PRO A N 1
ATOM 716 C CA . PRO A 1 91 ? -8.218 6.264 4.828 1.00 91.88 91 PRO A CA 1
ATOM 717 C C . PRO A 1 91 ? -8.327 5.595 6.207 1.00 91.88 91 PRO A C 1
ATOM 719 O O . PRO A 1 91 ? -8.011 6.227 7.215 1.00 91.88 91 PRO A O 1
ATOM 722 N N . ILE A 1 92 ? -8.813 4.353 6.274 1.00 94.75 92 ILE A N 1
ATOM 723 C CA . ILE A 1 92 ? -8.951 3.592 7.522 1.00 94.75 92 ILE A CA 1
ATOM 724 C C . ILE A 1 92 ? -8.030 2.369 7.575 1.00 94.75 92 ILE A C 1
ATOM 726 O O . ILE A 1 92 ? -8.285 1.478 8.377 1.00 94.75 92 ILE A O 1
ATOM 730 N N . LEU A 1 93 ? -7.002 2.323 6.721 1.00 96.31 93 LEU A N 1
ATOM 731 C CA . LEU A 1 93 ? -6.059 1.210 6.655 1.00 96.31 93 LEU A CA 1
ATOM 732 C C . LEU A 1 93 ? -5.390 0.983 8.017 1.00 96.31 93 LEU A C 1
ATOM 734 O O . LEU A 1 93 ? -4.831 1.922 8.578 1.00 96.31 93 LEU A O 1
ATOM 738 N N . GLU A 1 94 ? -5.462 -0.248 8.517 1.00 97.25 94 GLU A N 1
ATOM 739 C CA . GLU A 1 94 ? -4.906 -0.708 9.796 1.00 97.25 94 GLU A CA 1
ATOM 740 C C . GLU A 1 94 ? -3.674 -1.593 9.565 1.00 97.25 94 GLU A C 1
ATOM 742 O O . GLU A 1 94 ? -2.639 -1.373 10.194 1.00 97.25 94 GLU A O 1
ATOM 747 N N . ASP A 1 95 ? -3.748 -2.507 8.591 1.00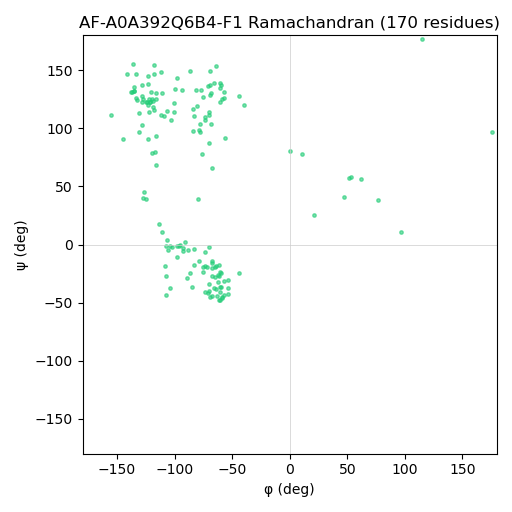 97.25 95 ASP A N 1
ATOM 748 C CA . ASP A 1 95 ? -2.677 -3.446 8.254 1.00 97.25 95 ASP A CA 1
ATOM 749 C C . ASP A 1 95 ? -2.234 -3.308 6.790 1.00 97.25 95 ASP A C 1
ATOM 751 O O . ASP A 1 95 ? -3.035 -3.466 5.859 1.00 97.25 95 ASP A O 1
ATOM 755 N N . LEU A 1 9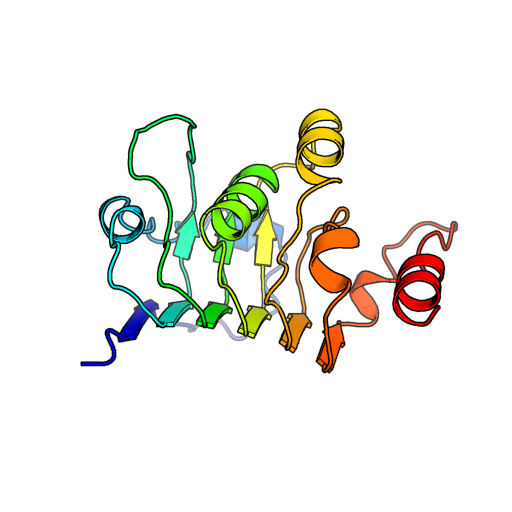6 ? -0.934 -3.083 6.583 1.00 96.00 96 LEU A N 1
ATOM 756 C CA . LEU A 1 96 ? -0.291 -3.054 5.270 1.00 96.00 96 LEU A CA 1
ATOM 757 C C . LEU A 1 96 ? 0.740 -4.181 5.135 1.00 96.00 96 LEU A C 1
ATOM 759 O O . LEU A 1 96 ? 1.696 -4.263 5.902 1.00 96.00 96 LEU A O 1
ATOM 763 N N . LEU A 1 97 ? 0.592 -5.003 4.100 1.00 95.38 97 LEU A N 1
ATOM 764 C CA . LEU A 1 97 ? 1.613 -5.940 3.635 1.00 95.38 97 LEU A CA 1
ATOM 765 C C . LEU A 1 97 ? 1.996 -5.558 2.204 1.00 95.38 97 LEU A C 1
ATOM 767 O O . LEU A 1 97 ? 1.156 -5.621 1.308 1.00 95.38 97 LEU A O 1
ATOM 771 N N . ALA A 1 98 ? 3.245 -5.160 1.994 1.00 92.75 98 ALA A N 1
ATOM 772 C CA . ALA A 1 98 ? 3.794 -4.786 0.698 1.00 92.75 98 ALA A CA 1
ATOM 773 C C . ALA A 1 98 ? 5.095 -5.564 0.464 1.00 92.75 98 ALA A C 1
ATOM 775 O O . ALA A 1 98 ? 6.123 -5.248 1.058 1.00 92.75 98 ALA A O 1
ATOM 776 N N . ILE A 1 99 ? 5.020 -6.599 -0.372 1.00 90.25 99 ILE A N 1
ATOM 777 C CA . ILE A 1 99 ? 6.125 -7.513 -0.683 1.00 90.25 99 ILE A CA 1
ATOM 778 C C . ILE A 1 99 ? 6.352 -7.505 -2.197 1.00 90.25 99 ILE A C 1
ATOM 780 O O . ILE A 1 99 ? 5.377 -7.528 -2.949 1.00 90.25 99 ILE A O 1
ATOM 784 N N . ASP A 1 100 ? 7.607 -7.491 -2.642 1.00 88.69 100 ASP A N 1
ATOM 785 C CA . ASP A 1 100 ? 7.994 -7.566 -4.060 1.00 88.69 100 ASP A CA 1
ATOM 786 C C . ASP A 1 100 ? 7.272 -6.500 -4.902 1.00 88.69 100 ASP A C 1
ATOM 788 O O . ASP A 1 100 ? 6.499 -6.788 -5.822 1.00 88.69 100 ASP A O 1
ATOM 792 N N . ILE A 1 101 ? 7.460 -5.232 -4.522 1.00 86.81 101 ILE A N 1
ATOM 793 C CA . ILE A 1 101 ? 6.816 -4.094 -5.184 1.00 86.81 101 ILE A CA 1
ATOM 794 C C . ILE A 1 101 ? 7.807 -3.422 -6.127 1.00 86.81 101 ILE A C 1
ATOM 796 O O . ILE A 1 101 ? 8.838 -2.901 -5.694 1.00 86.81 101 ILE A O 1
ATOM 800 N N . TYR A 1 102 ? 7.450 -3.360 -7.409 1.00 85.69 102 TYR A N 1
ATOM 801 C CA . TYR A 1 102 ? 8.293 -2.801 -8.464 1.00 85.69 102 TYR A CA 1
ATOM 802 C C . TYR A 1 102 ? 7.656 -1.589 -9.139 1.00 85.69 102 TYR A C 1
ATOM 804 O O . TYR A 1 102 ? 6.432 -1.466 -9.224 1.00 85.69 102 TYR A O 1
ATOM 812 N N . PHE A 1 103 ? 8.503 -0.724 -9.699 1.00 83.75 103 PHE A N 1
ATOM 813 C CA . PHE A 1 103 ? 8.089 0.478 -10.419 1.00 83.75 103 PHE A CA 1
ATOM 814 C C . PHE A 1 103 ? 8.752 0.531 -11.796 1.00 83.75 103 PHE A C 1
ATOM 816 O O . PHE A 1 103 ? 9.972 0.419 -11.914 1.00 83.75 103 PHE A O 1
ATOM 823 N N . HIS A 1 104 ? 7.964 0.715 -12.858 1.00 82.00 104 HIS A N 1
ATOM 824 C CA . HIS A 1 104 ? 8.510 0.827 -14.218 1.00 82.00 104 HIS A CA 1
ATOM 825 C C . HIS A 1 104 ? 9.279 2.129 -14.454 1.00 82.00 104 HIS A C 1
ATOM 827 O O . HIS A 1 104 ? 10.222 2.164 -15.248 1.00 82.00 104 HIS A O 1
ATOM 833 N N . ARG A 1 105 ? 8.838 3.220 -13.828 1.00 76.75 105 ARG A N 1
ATOM 834 C CA . ARG A 1 105 ? 9.435 4.546 -13.974 1.00 76.75 105 ARG A CA 1
ATOM 835 C C . ARG A 1 105 ? 10.104 4.979 -12.683 1.00 76.75 105 ARG A C 1
ATOM 837 O O . ARG A 1 105 ? 9.655 4.647 -11.591 1.00 76.75 105 ARG A O 1
ATOM 844 N N . LYS A 1 106 ? 11.167 5.767 -12.849 1.00 71.81 106 LYS A N 1
ATOM 845 C CA . LYS A 1 106 ? 11.830 6.443 -11.738 1.00 71.81 106 LYS A CA 1
ATOM 846 C C . LYS A 1 106 ? 10.892 7.454 -11.094 1.00 71.81 106 LYS A C 1
ATOM 848 O O . LYS A 1 106 ? 10.015 8.012 -11.750 1.00 71.81 106 LYS A O 1
ATOM 853 N N . GLU A 1 107 ? 11.152 7.702 -9.825 1.00 72.88 107 GLU A N 1
ATOM 854 C CA . GLU A 1 107 ? 10.467 8.713 -9.036 1.00 72.88 107 GLU A CA 1
ATOM 855 C C . GLU A 1 107 ? 10.668 10.101 -9.631 1.00 72.88 107 GLU A C 1
ATOM 857 O O . GLU A 1 107 ? 11.788 10.486 -9.983 1.00 72.88 107 GLU A O 1
ATOM 862 N N . ASP A 1 108 ? 9.587 10.868 -9.718 1.00 78.19 108 ASP A N 1
ATOM 863 C CA . ASP A 1 108 ? 9.666 12.284 -10.024 1.00 78.19 108 ASP A CA 1
ATOM 864 C C . ASP A 1 108 ? 9.594 13.114 -8.720 1.00 78.19 108 ASP A C 1
ATOM 866 O O . ASP A 1 108 ? 8.857 12.764 -7.791 1.00 78.19 108 ASP A O 1
ATOM 870 N N . PRO A 1 109 ? 10.334 14.235 -8.620 1.00 77.62 109 PRO A N 1
ATOM 871 C CA . PRO A 1 109 ? 10.353 15.054 -7.407 1.00 77.62 109 PRO A CA 1
ATOM 872 C C . PRO A 1 109 ? 8.989 15.619 -6.981 1.00 77.62 109 PRO A C 1
ATOM 874 O O . PRO A 1 109 ? 8.810 15.930 -5.802 1.00 77.62 109 PRO A O 1
ATOM 877 N N . LEU A 1 110 ? 8.036 15.774 -7.911 1.00 79.94 110 LEU A N 1
ATOM 878 C CA . LEU A 1 110 ? 6.710 16.312 -7.598 1.00 79.94 110 LEU A CA 1
ATOM 879 C C . LEU A 1 110 ? 5.882 15.279 -6.835 1.00 79.94 110 LEU A C 1
ATOM 881 O O . LEU A 1 110 ? 5.255 15.647 -5.847 1.00 79.94 110 LEU A O 1
ATOM 885 N N . THR A 1 111 ? 5.941 14.002 -7.223 1.00 76.00 111 THR A N 1
ATOM 886 C CA . THR A 1 111 ? 5.307 12.899 -6.482 1.00 76.00 111 THR A CA 1
ATOM 887 C C . THR A 1 111 ? 5.834 12.817 -5.049 1.00 76.00 111 THR A C 1
ATOM 889 O O . THR A 1 111 ? 5.047 12.761 -4.104 1.00 76.00 111 THR A O 1
ATOM 892 N N . ILE A 1 112 ? 7.156 12.903 -4.857 1.00 72.31 112 ILE A N 1
ATOM 893 C CA . ILE A 1 112 ? 7.769 12.906 -3.515 1.00 72.31 112 ILE A CA 1
ATOM 894 C C . ILE A 1 112 ? 7.192 14.046 -2.668 1.00 72.31 112 ILE A C 1
ATOM 896 O O . ILE A 1 112 ? 6.864 13.864 -1.495 1.00 72.31 112 ILE A O 1
ATOM 900 N N . GLN A 1 113 ? 7.054 15.235 -3.256 1.00 78.50 113 GLN A N 1
ATOM 901 C CA . GLN A 1 113 ? 6.521 16.400 -2.561 1.00 78.50 113 GLN A CA 1
ATOM 902 C C . GLN A 1 113 ? 5.014 16.289 -2.276 1.00 78.50 113 GLN A C 1
ATOM 904 O O . GLN A 1 113 ? 4.594 16.651 -1.176 1.00 78.50 113 GLN A O 1
ATOM 909 N N . GLU A 1 114 ? 4.223 15.792 -3.233 1.00 82.44 114 GLU A N 1
ATOM 910 C CA . GLU A 1 114 ? 2.764 15.618 -3.141 1.00 82.44 114 GLU A CA 1
ATOM 911 C C . GLU A 1 114 ? 2.399 14.696 -1.971 1.00 82.44 114 GLU A C 1
ATOM 913 O O . GLU A 1 114 ? 1.535 15.035 -1.161 1.00 82.44 114 GLU A O 1
ATOM 918 N N . PHE A 1 115 ? 3.114 13.577 -1.825 1.00 81.62 115 PHE A N 1
ATOM 919 C CA . PHE A 1 115 ? 2.792 12.561 -0.821 1.00 81.62 115 PHE A CA 1
ATOM 920 C C . PHE A 1 115 ? 3.613 12.649 0.457 1.00 81.62 115 PHE A C 1
ATOM 922 O O . PHE A 1 115 ? 3.314 11.930 1.403 1.00 81.62 115 PHE A O 1
ATOM 929 N N . LYS A 1 116 ? 4.563 13.585 0.583 1.00 81.06 116 LYS A N 1
ATOM 930 C CA . LYS A 1 116 ? 5.319 13.793 1.833 1.00 81.06 116 LYS A CA 1
ATOM 931 C C . LYS A 1 116 ? 4.419 14.007 3.059 1.00 81.06 116 LYS A C 1
ATOM 933 O O . LYS A 1 116 ? 4.810 13.709 4.188 1.00 81.06 116 LYS A O 1
ATOM 938 N N . SER A 1 117 ? 3.237 14.586 2.851 1.00 83.81 117 SER A N 1
ATOM 939 C CA . SER A 1 117 ? 2.246 14.850 3.895 1.00 83.81 117 SER A CA 1
ATOM 940 C C . SER A 1 117 ? 1.212 13.735 4.070 1.00 83.81 117 SER A C 1
ATOM 942 O O . SER A 1 117 ? 0.383 13.863 4.973 1.00 83.81 117 SER A O 1
ATOM 944 N N . LEU A 1 118 ? 1.256 12.674 3.251 1.00 86.19 118 LEU A N 1
ATOM 945 C CA . LEU A 1 118 ? 0.322 11.557 3.338 1.00 86.19 118 LEU A CA 1
ATOM 946 C C . LEU A 1 118 ? 0.374 10.956 4.743 1.00 86.19 118 LEU A C 1
ATOM 948 O O . LEU A 1 118 ? 1.443 10.693 5.292 1.00 86.19 118 LEU A O 1
ATOM 952 N N . SER A 1 119 ? -0.804 10.764 5.322 1.00 88.94 119 SER A N 1
ATOM 953 C CA . SER A 1 119 ? -0.980 10.196 6.649 1.00 88.94 119 SER A CA 1
ATOM 954 C C . SER A 1 119 ? -1.972 9.049 6.562 1.00 88.94 119 SER A C 1
ATOM 956 O O . SER A 1 119 ? -3.001 9.164 5.896 1.00 88.94 119 SER A O 1
ATOM 958 N N . LEU A 1 120 ? -1.647 7.957 7.248 1.00 91.88 120 LEU A N 1
ATOM 959 C CA . LEU A 1 120 ? -2.496 6.788 7.419 1.00 91.88 120 LEU A CA 1
ATOM 960 C C . LEU A 1 120 ? -2.782 6.665 8.920 1.00 91.88 120 LEU A C 1
ATOM 962 O O . LEU A 1 120 ? -2.107 5.924 9.627 1.00 91.88 120 LEU A O 1
ATOM 966 N N . PRO A 1 121 ? -3.735 7.452 9.451 1.00 92.31 121 PRO A N 1
ATOM 967 C CA . PRO A 1 121 ? -3.868 7.666 10.890 1.00 92.31 121 PRO A CA 1
ATOM 968 C C . PRO A 1 121 ? -4.304 6.418 11.666 1.00 92.31 121 PRO A C 1
ATOM 970 O O . PRO A 1 121 ? -4.223 6.415 12.890 1.00 92.31 121 PRO A O 1
ATOM 973 N N . LYS A 1 122 ? -4.792 5.383 10.980 1.00 95.38 122 LYS A N 1
ATOM 974 C CA . LYS A 1 122 ? -5.185 4.113 11.592 1.00 95.38 122 LYS A CA 1
ATOM 975 C C . LYS A 1 122 ? -4.177 2.990 11.374 1.00 95.38 122 LYS A C 1
ATOM 977 O O . LYS A 1 122 ? -4.417 1.902 11.876 1.00 95.38 122 LYS A O 1
ATOM 982 N N . LEU A 1 123 ? -3.085 3.243 10.653 1.00 95.44 123 LEU A N 1
ATOM 983 C CA . LEU A 1 123 ? -2.120 2.205 10.329 1.00 95.44 123 LEU A CA 1
ATOM 984 C C . LEU A 1 123 ? -1.368 1.804 11.599 1.00 95.44 123 LEU A C 1
ATOM 986 O O . LEU A 1 123 ? -0.632 2.615 12.158 1.00 95.44 123 LEU A O 1
ATOM 990 N N . ILE A 1 124 ? -1.569 0.560 12.030 1.00 95.69 124 ILE A N 1
ATOM 991 C CA . ILE A 1 124 ? -0.978 -0.023 13.242 1.00 95.69 124 ILE A CA 1
ATOM 992 C C . ILE A 1 124 ? 0.113 -1.041 12.913 1.00 95.69 124 ILE A C 1
ATOM 994 O O . ILE A 1 124 ? 1.043 -1.214 13.700 1.00 95.69 124 ILE A O 1
ATOM 998 N N . SER A 1 125 ? 0.035 -1.681 11.744 1.00 94.81 125 SER A N 1
ATOM 999 C CA . SER A 1 125 ? 0.981 -2.703 11.309 1.00 94.81 125 SER A CA 1
ATOM 1000 C C . SER A 1 125 ? 1.392 -2.487 9.860 1.00 94.81 125 SER A C 1
ATOM 1002 O O . SER A 1 125 ? 0.550 -2.308 8.975 1.00 94.81 125 SER A O 1
ATOM 1004 N N . ALA A 1 126 ? 2.697 -2.532 9.604 1.00 93.31 126 ALA A N 1
ATOM 1005 C CA . ALA A 1 126 ? 3.239 -2.514 8.257 1.00 93.31 126 ALA A CA 1
ATOM 1006 C C . ALA A 1 126 ? 4.391 -3.511 8.104 1.00 93.31 126 ALA A C 1
ATOM 1008 O O . ALA A 1 126 ? 5.341 -3.520 8.887 1.00 93.31 126 ALA A O 1
ATOM 1009 N N . VAL A 1 127 ? 4.327 -4.315 7.048 1.00 92.12 127 VAL A N 1
ATOM 1010 C CA . VAL A 1 127 ? 5.437 -5.136 6.557 1.00 92.12 127 VAL A CA 1
ATOM 1011 C C . VAL A 1 127 ? 5.750 -4.673 5.142 1.00 92.12 127 VAL A C 1
ATOM 1013 O O . VAL A 1 127 ? 4.886 -4.742 4.267 1.00 92.12 127 VAL A O 1
ATOM 1016 N N . ILE A 1 128 ? 6.965 -4.172 4.933 1.00 88.50 128 ILE A N 1
ATOM 1017 C CA . ILE A 1 128 ? 7.420 -3.602 3.664 1.00 88.50 128 ILE A CA 1
ATOM 1018 C C . ILE A 1 128 ? 8.778 -4.224 3.315 1.00 88.50 128 ILE A C 1
ATOM 1020 O O . ILE A 1 128 ? 9.819 -3.786 3.802 1.00 88.50 128 ILE A O 1
ATOM 1024 N N . THR A 1 129 ? 8.771 -5.259 2.481 1.00 86.44 129 THR A N 1
ATOM 1025 C CA . THR A 1 129 ? 9.973 -6.006 2.067 1.00 86.44 129 THR A CA 1
ATOM 1026 C C . THR A 1 129 ? 10.094 -5.982 0.551 1.00 86.44 129 THR A C 1
ATOM 1028 O O . THR A 1 129 ? 9.082 -5.972 -0.145 1.00 86.44 129 THR A O 1
ATOM 1031 N N . GLU A 1 130 ? 11.320 -5.922 0.030 1.00 83.25 130 GLU A N 1
ATOM 1032 C CA . GLU A 1 130 ? 11.567 -5.833 -1.421 1.00 83.25 130 GLU A CA 1
ATOM 1033 C C . GLU A 1 130 ? 10.696 -4.780 -2.160 1.00 83.25 130 GLU A C 1
ATOM 1035 O O . GLU A 1 130 ? 10.192 -5.010 -3.259 1.00 83.25 130 GLU A O 1
ATOM 1040 N N . CYS A 1 131 ? 10.491 -3.599 -1.561 1.00 82.19 131 CYS A N 1
ATOM 1041 C CA . CYS A 1 131 ? 9.671 -2.517 -2.120 1.00 82.19 131 CYS A CA 1
ATOM 1042 C C . CYS A 1 131 ? 10.529 -1.394 -2.723 1.00 82.19 131 CYS A C 1
ATOM 1044 O O . CYS A 1 131 ? 11.110 -0.588 -2.006 1.00 82.19 131 CYS A O 1
ATOM 1046 N N . TRP A 1 132 ? 10.589 -1.282 -4.048 1.00 78.19 132 TRP A N 1
ATOM 1047 C CA . TRP A 1 132 ? 11.551 -0.426 -4.762 1.00 78.19 132 TRP A CA 1
ATOM 1048 C C . TRP A 1 132 ? 11.1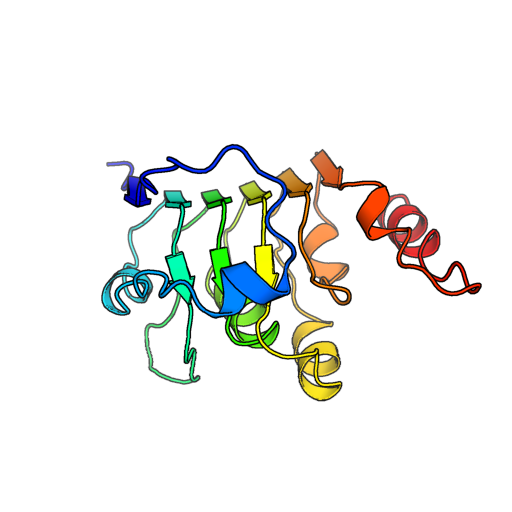51 1.067 -4.783 1.00 78.19 132 TRP A C 1
ATOM 1050 O O . TRP A 1 132 ? 11.280 1.746 -5.800 1.00 78.19 132 TRP A O 1
ATOM 1060 N N . CYS A 1 133 ? 10.616 1.567 -3.664 1.00 75.31 133 CYS A N 1
ATOM 1061 C CA . CYS A 1 133 ? 10.159 2.935 -3.433 1.00 75.31 133 CYS A CA 1
ATOM 1062 C C . CYS A 1 133 ? 11.079 3.624 -2.414 1.00 75.31 133 CYS A C 1
ATOM 1064 O O . CYS A 1 133 ? 11.030 3.326 -1.223 1.00 75.31 133 CYS A O 1
ATOM 1066 N N . SER A 1 134 ? 11.853 4.612 -2.854 1.00 71.25 134 SER A N 1
ATOM 1067 C CA . SER A 1 134 ? 12.790 5.381 -2.024 1.00 71.25 134 SER A CA 1
ATOM 1068 C C . SER A 1 134 ? 12.147 6.546 -1.251 1.00 71.25 134 SER A C 1
ATOM 1070 O O . SER A 1 134 ? 12.811 7.208 -0.454 1.00 71.25 134 SER A O 1
ATOM 1072 N N . CYS A 1 135 ? 10.848 6.809 -1.444 1.00 71.75 135 CYS A N 1
ATOM 1073 C CA . CYS A 1 135 ? 10.162 7.975 -0.871 1.00 71.75 135 CYS A CA 1
ATOM 1074 C C . CYS A 1 135 ? 8.875 7.664 -0.082 1.00 71.75 135 CYS A C 1
ATOM 1076 O O . CYS A 1 135 ? 7.902 8.421 -0.151 1.00 71.75 135 CYS A O 1
ATOM 1078 N N . PHE A 1 136 ? 8.852 6.586 0.711 1.00 77.06 136 PHE A N 1
ATOM 1079 C CA . PHE A 1 136 ? 7.671 6.268 1.526 1.00 77.06 136 PHE A CA 1
ATOM 1080 C C . PHE A 1 136 ? 7.324 7.410 2.515 1.00 77.06 136 PHE A C 1
ATOM 1082 O O . PHE A 1 136 ? 8.212 7.991 3.140 1.00 77.06 136 PHE A O 1
ATOM 1089 N N . PRO A 1 137 ? 6.047 7.787 2.694 1.00 78.88 137 PRO A N 1
ATOM 1090 C CA . PRO A 1 137 ? 5.691 8.911 3.555 1.00 78.88 137 PRO A CA 1
ATOM 1091 C C . PRO A 1 137 ? 5.837 8.579 5.043 1.00 78.88 137 PRO A C 1
ATOM 1093 O O . PRO A 1 137 ? 5.021 7.867 5.617 1.00 78.88 137 PRO A O 1
ATOM 1096 N N . VAL A 1 138 ? 6.831 9.176 5.708 1.00 79.00 138 VAL A N 1
ATOM 1097 C CA . VAL A 1 138 ? 7.100 8.981 7.152 1.00 79.00 138 VAL A CA 1
ATOM 1098 C C . VAL A 1 138 ? 5.866 9.250 8.021 1.00 79.00 138 VAL A C 1
ATOM 1100 O O . VAL A 1 138 ? 5.610 8.535 8.982 1.00 79.00 138 VAL A O 1
ATOM 1103 N N . LYS A 1 139 ? 5.052 10.255 7.670 1.00 82.50 139 LYS A N 1
ATOM 1104 C CA . LYS A 1 139 ? 3.812 10.575 8.400 1.00 82.50 139 LYS A CA 1
ATOM 1105 C C . LYS A 1 139 ? 2.748 9.480 8.325 1.00 82.50 139 LYS A C 1
ATOM 1107 O O . LYS A 1 139 ? 1.837 9.475 9.147 1.00 82.50 139 LYS A O 1
ATOM 1112 N N . ALA A 1 140 ? 2.830 8.581 7.351 1.00 84.31 140 ALA A N 1
ATOM 1113 C CA . ALA A 1 140 ? 1.955 7.422 7.286 1.00 84.31 140 ALA A CA 1
ATOM 1114 C C . ALA A 1 140 ? 2.342 6.344 8.310 1.00 84.31 140 ALA A C 1
ATOM 1116 O O . ALA A 1 140 ? 1.505 5.522 8.656 1.00 84.31 140 ALA A O 1
ATOM 1117 N N . LEU A 1 141 ? 3.578 6.377 8.816 1.00 83.38 141 LEU A N 1
ATOM 1118 C CA . LEU A 1 141 ? 4.133 5.399 9.751 1.00 83.38 141 LEU A CA 1
ATOM 1119 C C . LEU A 1 141 ? 4.026 5.846 11.221 1.00 83.38 141 LEU A C 1
ATOM 1121 O O . LEU A 1 141 ? 4.447 5.117 12.111 1.00 83.38 141 LEU A O 1
ATOM 1125 N N . SER A 1 142 ? 3.489 7.040 11.496 1.00 84.81 142 SER A N 1
ATOM 1126 C CA . SER A 1 142 ? 3.588 7.677 12.820 1.00 84.81 142 SER A CA 1
ATOM 1127 C C . SER A 1 142 ? 2.826 6.966 13.939 1.00 84.81 142 SER A C 1
ATOM 1129 O O . SER A 1 142 ? 3.105 7.219 15.104 1.00 84.81 142 SER A O 1
ATOM 1131 N N . ASN A 1 143 ? 1.844 6.131 13.592 1.00 87.06 143 ASN A N 1
ATOM 1132 C CA . ASN A 1 143 ? 0.971 5.448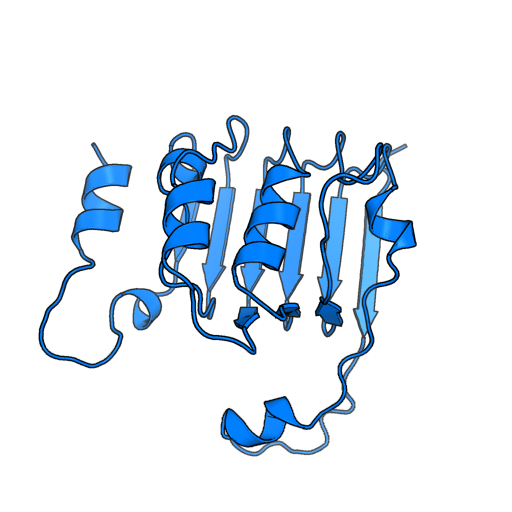 14.549 1.00 87.06 143 ASN A CA 1
ATOM 1133 C C . ASN A 1 143 ? 1.227 3.932 14.599 1.00 87.06 143 ASN A C 1
ATOM 1135 O O . ASN A 1 143 ? 0.434 3.205 15.190 1.00 87.06 143 ASN A O 1
ATOM 1139 N N . LEU A 1 144 ? 2.310 3.459 13.971 1.00 87.56 144 LEU A N 1
ATOM 1140 C CA . LEU A 1 144 ? 2.624 2.037 13.905 1.00 87.56 144 LEU A CA 1
ATOM 1141 C C . LEU A 1 144 ? 3.016 1.480 15.273 1.00 87.56 144 LEU A C 1
ATOM 1143 O O . LEU A 1 144 ? 3.921 1.985 15.934 1.00 87.56 144 LEU A O 1
ATOM 1147 N N . GLU A 1 145 ? 2.388 0.371 15.640 1.00 92.62 145 GLU A N 1
ATOM 1148 C CA . GLU A 1 145 ? 2.812 -0.485 16.747 1.00 92.62 145 GLU A CA 1
ATOM 1149 C C . GLU A 1 145 ? 3.801 -1.553 16.263 1.00 92.62 145 GLU A C 1
ATOM 1151 O O . GLU A 1 145 ? 4.676 -1.991 17.012 1.00 92.62 145 GLU A O 1
ATOM 1156 N N . TYR A 1 146 ? 3.683 -1.954 14.994 1.00 89.25 146 TYR A N 1
ATOM 1157 C CA . TYR A 1 146 ? 4.545 -2.940 14.362 1.00 89.25 146 TYR A CA 1
ATOM 1158 C C . TYR A 1 146 ? 5.020 -2.462 12.989 1.00 89.25 146 TYR A C 1
ATOM 1160 O O . TYR A 1 146 ? 4.224 -2.134 1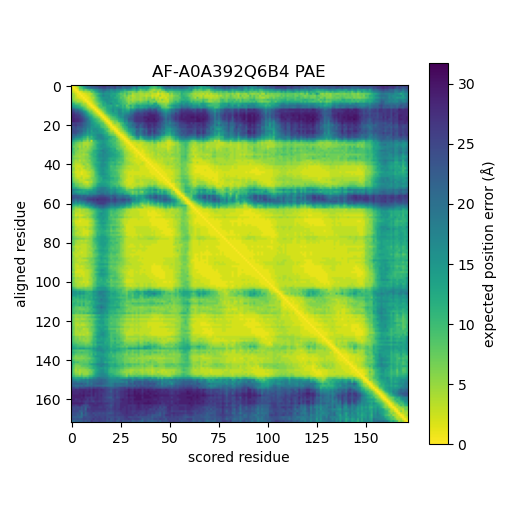2.109 1.00 89.25 146 TYR A O 1
ATOM 1168 N N . LEU A 1 147 ? 6.337 -2.468 12.793 1.00 90.00 147 LEU A N 1
ATOM 1169 C CA . LEU A 1 147 ? 6.973 -2.188 11.513 1.00 90.00 147 LEU A CA 1
ATOM 1170 C C . LEU A 1 147 ? 8.037 -3.247 11.232 1.00 90.00 147 LEU A C 1
ATOM 1172 O O . LEU A 1 147 ? 8.967 -3.426 12.017 1.00 90.00 147 LEU A O 1
ATOM 1176 N N . SER A 1 148 ? 7.922 -3.909 10.087 1.00 88.62 148 SER A N 1
ATOM 1177 C CA . SER A 1 148 ? 8.968 -4.756 9.522 1.00 88.62 148 SER A CA 1
ATOM 1178 C C . SER A 1 148 ? 9.377 -4.192 8.169 1.00 88.62 148 SER A C 1
ATOM 1180 O O . SER A 1 148 ? 8.533 -4.002 7.295 1.00 88.62 148 SER A O 1
ATOM 1182 N N . VAL A 1 149 ? 10.665 -3.896 8.008 1.00 84.06 149 VAL A N 1
ATOM 1183 C CA . VAL A 1 149 ? 11.241 -3.422 6.746 1.00 84.06 149 VAL A CA 1
ATOM 1184 C C . VAL A 1 149 ? 12.524 -4.171 6.439 1.00 84.06 149 VAL A C 1
ATOM 1186 O O . VAL A 1 149 ? 13.271 -4.526 7.354 1.00 84.06 149 VAL A O 1
ATOM 1189 N N . ASP A 1 150 ? 12.795 -4.389 5.156 1.00 72.56 150 ASP A N 1
ATOM 1190 C CA . ASP A 1 150 ? 14.055 -4.988 4.736 1.00 72.56 150 ASP A CA 1
ATOM 1191 C C . ASP A 1 150 ? 15.239 -4.043 4.952 1.00 72.56 150 ASP A C 1
ATOM 1193 O O . ASP A 1 150 ? 15.201 -2.862 4.605 1.00 72.56 150 ASP A O 1
ATOM 1197 N N . THR A 1 151 ? 16.350 -4.580 5.455 1.00 53.91 151 THR A N 1
ATOM 1198 C CA . THR A 1 151 ? 17.586 -3.795 5.632 1.00 53.91 151 THR A CA 1
ATOM 1199 C C . THR A 1 151 ? 18.272 -3.468 4.303 1.00 53.91 151 THR A C 1
ATOM 1201 O O . THR A 1 151 ? 19.050 -2.518 4.232 1.00 53.91 151 THR A O 1
ATOM 1204 N N . SER A 1 152 ? 17.960 -4.208 3.233 1.00 50.47 152 SER A N 1
ATOM 1205 C CA . SER A 1 152 ? 18.424 -3.930 1.868 1.00 50.47 152 SER A CA 1
ATOM 1206 C C . SER A 1 152 ? 17.817 -2.643 1.291 1.00 50.47 152 SER A C 1
ATOM 1208 O O . SER A 1 152 ? 18.495 -1.971 0.516 1.00 50.47 152 SER A O 1
ATOM 1210 N N . MET A 1 153 ? 16.622 -2.237 1.747 1.00 49.16 153 MET A N 1
ATOM 1211 C CA . MET A 1 153 ? 16.002 -0.937 1.433 1.00 49.16 153 MET A CA 1
ATOM 1212 C C . MET A 1 153 ? 16.843 0.243 1.957 1.00 49.16 153 MET A C 1
ATOM 1214 O O . MET A 1 153 ? 16.809 1.327 1.392 1.00 49.16 153 MET A O 1
ATOM 1218 N N . LEU A 1 154 ? 17.636 0.025 3.017 1.00 45.50 154 LEU A N 1
ATOM 1219 C CA . LEU A 1 154 ? 18.513 1.030 3.641 1.00 45.50 154 LEU A CA 1
ATOM 1220 C C . LEU A 1 154 ? 19.911 1.085 2.994 1.00 45.50 154 LEU A C 1
ATOM 1222 O O . LEU A 1 154 ? 20.753 1.905 3.370 1.00 45.50 154 LEU A O 1
ATOM 1226 N N . CYS A 1 155 ? 20.180 0.179 2.051 1.00 39.97 155 CYS A N 1
ATOM 1227 C CA . CYS A 1 155 ? 21.497 -0.100 1.489 1.00 39.97 155 CYS A CA 1
ATOM 1228 C C . CYS A 1 155 ? 21.489 -0.022 -0.047 1.00 39.97 155 CYS A C 1
ATOM 1230 O O . CYS A 1 155 ? 22.081 -0.870 -0.716 1.00 39.97 155 CYS A O 1
ATOM 1232 N N . GLU A 1 156 ? 20.881 1.003 -0.650 1.00 42.09 156 GLU A N 1
ATOM 1233 C CA . GLU A 1 156 ? 21.148 1.270 -2.067 1.00 42.09 156 GLU A CA 1
ATOM 1234 C C . GLU A 1 156 ? 22.503 1.972 -2.248 1.00 42.09 156 GLU A C 1
ATOM 1236 O O . GLU A 1 156 ? 22.678 3.171 -2.051 1.00 42.09 156 GLU A O 1
ATOM 1241 N N . LYS A 1 157 ? 23.496 1.132 -2.561 1.00 39.56 157 LYS A N 1
ATOM 1242 C CA . LYS A 1 157 ? 24.628 1.342 -3.480 1.00 39.56 157 LYS A CA 1
ATOM 1243 C C . LYS A 1 157 ? 24.839 2.785 -3.977 1.00 39.56 157 LYS A C 1
ATOM 1245 O O . LYS A 1 157 ? 24.532 3.075 -5.120 1.00 39.56 157 LYS A O 1
ATOM 1250 N N . ASP A 1 158 ? 25.415 3.645 -3.138 1.00 39.03 158 ASP A N 1
ATOM 1251 C CA . ASP A 1 158 ? 26.387 4.692 -3.509 1.00 39.03 158 ASP A CA 1
ATOM 1252 C C . ASP A 1 158 ? 26.732 5.531 -2.270 1.00 39.03 158 ASP A C 1
ATOM 1254 O O . ASP A 1 158 ? 25.983 6.426 -1.910 1.00 39.03 158 ASP A O 1
ATOM 1258 N N . HIS A 1 159 ? 27.853 5.215 -1.601 1.00 41.09 159 HIS A N 1
ATOM 1259 C CA . HIS A 1 159 ? 28.673 6.002 -0.644 1.00 41.09 159 HIS A CA 1
ATOM 1260 C C . HIS A 1 159 ? 28.120 7.225 0.134 1.00 41.09 159 HIS A C 1
ATOM 1262 O O . HIS A 1 159 ? 28.893 8.053 0.618 1.00 41.09 159 HIS A O 1
ATOM 1268 N N . LYS A 1 160 ? 26.820 7.328 0.371 1.00 40.81 160 LYS A N 1
ATOM 1269 C CA . LYS A 1 160 ? 26.189 8.283 1.272 1.00 40.81 160 LYS A CA 1
ATOM 1270 C C . LYS A 1 160 ? 25.003 7.584 1.902 1.00 40.81 160 LYS A C 1
ATOM 1272 O O . LYS A 1 160 ? 23.895 7.607 1.384 1.00 40.81 160 LYS A O 1
ATOM 1277 N N . VAL A 1 161 ? 25.279 6.959 3.041 1.00 38.59 161 VAL A N 1
ATOM 1278 C CA . VAL A 1 161 ? 24.271 6.472 3.980 1.00 38.59 161 VAL A CA 1
ATOM 1279 C C . VAL A 1 161 ? 23.398 7.665 4.374 1.00 38.59 161 VAL A C 1
ATOM 1281 O O . VAL A 1 161 ? 23.734 8.425 5.283 1.00 38.59 161 VAL A O 1
ATOM 1284 N N . HIS A 1 162 ? 22.308 7.880 3.645 1.00 43.81 162 HIS A N 1
ATOM 1285 C CA . HIS A 1 162 ? 21.300 8.870 4.003 1.00 43.81 162 HIS A CA 1
ATOM 1286 C C . HIS A 1 162 ? 20.171 8.271 4.844 1.00 43.81 162 HIS A C 1
ATOM 1288 O O . HIS A 1 162 ? 19.387 9.039 5.397 1.00 43.81 162 HIS A O 1
ATOM 1294 N N . ASP A 1 163 ? 20.156 6.951 5.064 1.00 47.00 163 ASP A N 1
ATOM 1295 C CA . ASP A 1 163 ? 18.934 6.274 5.496 1.00 47.00 163 ASP A CA 1
ATOM 1296 C C . ASP A 1 163 ? 19.036 5.442 6.781 1.00 47.00 163 ASP A C 1
ATOM 1298 O O . ASP A 1 163 ? 18.431 4.395 6.936 1.00 47.00 163 ASP A O 1
ATOM 1302 N N . VAL A 1 164 ? 19.774 5.943 7.773 1.00 41.94 164 VAL A N 1
ATOM 1303 C CA . VAL A 1 164 ? 19.589 5.508 9.179 1.00 41.94 164 VAL A CA 1
ATOM 1304 C C . VAL A 1 164 ? 18.702 6.506 9.945 1.00 41.94 164 VAL A C 1
ATOM 1306 O O . VAL A 1 164 ? 18.218 6.232 11.041 1.00 41.94 164 VAL A O 1
ATOM 1309 N N . ARG A 1 165 ? 18.420 7.678 9.354 1.00 38.88 165 ARG A N 1
ATOM 1310 C CA . ARG A 1 165 ? 17.557 8.705 9.964 1.00 38.88 165 ARG A CA 1
ATOM 1311 C C . ARG A 1 165 ? 16.072 8.348 9.909 1.00 38.88 165 ARG A C 1
ATOM 1313 O O . ARG A 1 165 ? 15.320 8.850 10.739 1.00 38.88 165 ARG A O 1
ATOM 1320 N N . PHE A 1 166 ? 15.661 7.495 8.968 1.00 43.44 166 PHE A N 1
ATOM 1321 C CA . PHE A 1 166 ? 14.274 7.051 8.832 1.00 43.44 166 PHE A CA 1
ATOM 1322 C C . PHE A 1 166 ? 13.798 6.306 10.078 1.00 43.44 166 PHE A C 1
ATOM 1324 O O . PHE A 1 166 ? 12.773 6.657 10.648 1.00 43.44 166 PHE A O 1
ATOM 1331 N N . ILE A 1 167 ? 14.600 5.356 10.566 1.00 44.06 167 ILE A N 1
ATOM 1332 C CA . ILE A 1 167 ? 14.278 4.578 11.769 1.00 44.06 167 ILE A CA 1
ATOM 1333 C C . ILE A 1 167 ? 14.371 5.454 13.026 1.00 44.06 167 ILE A C 1
ATOM 1335 O O . ILE A 1 167 ? 13.497 5.389 13.886 1.00 44.06 167 ILE A O 1
ATOM 1339 N N . TRP A 1 168 ? 15.371 6.341 13.119 1.00 36.34 168 TRP A N 1
ATOM 1340 C CA . TRP A 1 168 ? 15.514 7.226 14.283 1.00 36.34 168 TRP A CA 1
ATOM 1341 C C . TRP A 1 168 ? 14.305 8.157 14.488 1.00 36.34 168 TRP A C 1
ATOM 1343 O O . TRP A 1 168 ? 13.917 8.385 15.631 1.00 36.34 168 TRP A O 1
ATOM 1353 N N . ASN A 1 169 ? 13.695 8.652 13.402 1.00 39.00 169 ASN A N 1
ATOM 1354 C CA . ASN A 1 169 ? 12.503 9.514 13.438 1.00 39.00 169 ASN A CA 1
ATOM 1355 C C . ASN A 1 169 ? 11.182 8.758 13.673 1.00 39.00 169 ASN A C 1
ATOM 1357 O O . ASN A 1 169 ? 10.171 9.403 13.919 1.00 39.00 169 ASN A O 1
ATOM 1361 N N . ILE A 1 170 ? 11.163 7.427 13.545 1.00 46.03 170 ILE A N 1
ATOM 1362 C CA . ILE A 1 170 ? 10.004 6.596 13.921 1.00 46.03 170 ILE A CA 1
ATOM 1363 C C . ILE A 1 170 ? 10.074 6.241 15.417 1.00 46.03 170 ILE A C 1
ATOM 1365 O O . ILE A 1 170 ? 9.053 5.987 16.045 1.00 46.03 170 ILE A O 1
ATOM 1369 N N . MET A 1 171 ? 11.275 6.252 16.008 1.00 42.41 171 MET A N 1
ATOM 1370 C CA . MET A 1 171 ? 11.512 5.886 17.409 1.00 42.41 171 MET A CA 1
ATOM 1371 C C . MET A 1 171 ? 11.555 7.073 18.400 1.00 42.41 171 MET A C 1
ATOM 1373 O O . MET A 1 171 ? 11.764 6.831 19.589 1.00 42.41 171 MET A O 1
ATOM 1377 N N . HIS A 1 172 ? 11.381 8.324 17.950 1.00 36.00 172 HIS A N 1
ATOM 1378 C CA . HIS A 1 172 ? 11.355 9.548 18.778 1.00 36.00 172 HIS A CA 1
ATOM 1379 C C . HIS A 1 172 ? 10.226 10.484 18.347 1.00 36.00 172 HIS A C 1
ATOM 1381 O O . HIS A 1 172 ? 9.795 11.296 19.197 1.00 36.00 172 HIS A O 1
#

Nearest PDB structures (foldseek):
  2p1n-assembly3_B  TM=5.093E-01  e=8.034E-02  Arabidopsis thaliana
  3bz5-assembly1_A  TM=4.693E-01  e=5.961E-01  unclassified
  8c7h-assembly1_I  TM=5.657E-01  e=1.536E+00  Homo sapiens
  6brq-assembly1_B  TM=5.789E-01  e=7.716E+00  Oryza sativa Japonica Group
  8fac-assembly1_A  TM=2.410E-01  e=1.482E-01  Homo sapiens

InterPro domains:
  IPR032675 Leucine-rich repeat domain superfamily [G3DSA:3.80.10.10] (4-166)
  IPR050232 F-box/LRR-repeat protein 13/AtMIF1-like [PTHR31900] (18-154)
  IPR055411 F-box/LRR-repeat protein 15/At3g58940/PEG3-like, LRR domain [PF24758] (28-164)